Protein AF-N1U2X0-F1 (afdb_monomer_lite)

Organism: NCBI:txid1049986

Sequence (52 aa):
MTEENHCYENYSVAEKINKTLKFEFGLYNTFDYFKEAQTAFNQAVFLYNNVQ

Structure (mmCIF, N/CA/C/O backbone):
data_AF-N1U2X0-F1
#
_entry.id   AF-N1U2X0-F1
#
loop_
_atom_site.group_PDB
_atom_site.id
_atom_site.type_symbol
_atom_site.label_atom_id
_atom_site.label_alt_id
_atom_site.label_comp_id
_atom_site.label_asym_id
_atom_site.label_entity_id
_atom_site.label_seq_id
_atom_site.pdbx_PDB_ins_code
_atom_site.Cartn_x
_atom_site.Cartn_y
_atom_site.Cartn_z
_atom_site.occupancy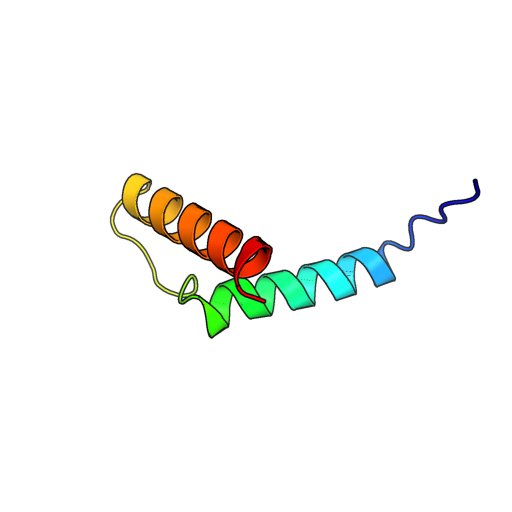
_atom_site.B_iso_or_equiv
_atom_site.auth_seq_id
_atom_site.auth_comp_id
_atom_site.auth_asym_id
_atom_site.auth_atom_id
_atom_site.pdbx_PDB_model_num
ATOM 1 N N . MET A 1 1 ? 3.652 27.341 23.177 1.00 45.41 1 MET A N 1
ATOM 2 C CA . MET A 1 1 ? 4.022 26.696 21.902 1.00 45.41 1 MET A CA 1
ATOM 3 C C . MET A 1 1 ? 5.492 26.339 21.972 1.00 45.41 1 MET A C 1
ATOM 5 O O . MET A 1 1 ? 6.337 27.075 21.490 1.00 45.41 1 MET A O 1
ATOM 9 N N . THR A 1 2 ? 5.797 25.263 22.676 1.00 46.97 2 THR A N 1
ATOM 10 C CA . THR A 1 2 ? 7.105 24.612 22.625 1.00 46.97 2 THR A CA 1
ATOM 11 C C . THR A 1 2 ? 6.820 23.255 22.016 1.00 46.97 2 THR A C 1
ATOM 13 O O . THR A 1 2 ? 6.648 22.274 22.729 1.00 46.97 2 THR A O 1
ATOM 16 N N . GLU A 1 3 ? 6.624 23.236 20.698 1.00 51.78 3 GLU A N 1
ATOM 17 C CA . GLU A 1 3 ? 6.663 21.985 19.948 1.00 51.78 3 GLU A CA 1
ATOM 18 C C . GLU A 1 3 ? 8.136 21.599 19.866 1.00 51.78 3 GLU A C 1
ATOM 20 O O . GLU A 1 3 ? 8.868 21.992 18.958 1.00 51.78 3 GLU A O 1
ATOM 25 N N . GLU A 1 4 ? 8.600 20.895 20.897 1.00 50.44 4 GLU A N 1
ATOM 26 C CA . GLU A 1 4 ? 9.800 20.091 20.767 1.00 50.44 4 GLU A CA 1
ATOM 27 C C . GLU A 1 4 ? 9.521 19.101 19.640 1.00 50.44 4 GLU A C 1
ATOM 29 O O . GLU A 1 4 ? 8.733 18.170 19.784 1.00 50.44 4 GLU A O 1
ATOM 34 N N . ASN A 1 5 ? 10.122 19.350 18.480 1.00 54.91 5 ASN A N 1
ATOM 35 C CA . ASN A 1 5 ? 10.145 18.426 17.363 1.00 54.91 5 ASN A CA 1
ATOM 36 C C . ASN A 1 5 ? 10.977 17.214 17.805 1.00 54.91 5 ASN A C 1
ATOM 38 O O . ASN A 1 5 ? 12.167 17.111 17.501 1.00 54.91 5 ASN A O 1
ATOM 42 N N . HIS A 1 6 ? 10.371 16.334 18.610 1.00 55.69 6 HIS A N 1
ATOM 43 C CA . HIS A 1 6 ? 10.910 15.028 18.949 1.00 55.69 6 HIS A CA 1
ATOM 44 C C . HIS A 1 6 ? 10.952 14.259 17.639 1.00 55.69 6 HIS A C 1
ATOM 46 O O . HIS A 1 6 ? 10.013 13.552 17.277 1.00 55.69 6 HIS A O 1
ATOM 52 N N . CYS A 1 7 ? 12.059 14.401 16.905 1.00 54.66 7 CYS A N 1
ATOM 53 C CA . CYS A 1 7 ? 12.344 13.611 15.712 1.00 54.66 7 CYS A CA 1
ATOM 54 C C . CYS A 1 7 ? 12.066 12.125 15.967 1.00 54.66 7 CYS A C 1
ATOM 56 O O . CYS A 1 7 ? 11.655 11.431 15.053 1.00 54.66 7 CYS A O 1
ATOM 58 N N . TYR A 1 8 ? 12.226 11.655 17.207 1.00 52.12 8 TYR A N 1
ATOM 59 C CA . TYR A 1 8 ? 11.945 10.286 17.623 1.00 52.12 8 TYR A CA 1
ATOM 60 C C . TYR A 1 8 ? 10.451 9.923 17.664 1.00 52.12 8 TYR A C 1
ATOM 62 O O . TYR A 1 8 ? 10.075 8.834 17.231 1.00 52.12 8 TYR A O 1
ATOM 70 N N . GLU A 1 9 ? 9.584 10.821 18.138 1.00 54.94 9 GLU A N 1
ATOM 71 C CA . GLU A 1 9 ? 8.133 10.589 18.170 1.00 54.94 9 GLU A CA 1
ATOM 72 C C . GLU A 1 9 ? 7.534 10.683 16.767 1.00 54.94 9 GLU A C 1
ATOM 74 O O . GLU A 1 9 ? 6.801 9.787 16.348 1.00 54.94 9 GLU A O 1
ATOM 79 N N . ASN A 1 10 ? 7.938 11.694 15.992 1.00 59.69 10 ASN A N 1
ATOM 80 C CA . ASN A 1 10 ? 7.527 11.831 14.596 1.00 59.69 10 ASN A CA 1
ATOM 81 C C . ASN A 1 10 ? 8.047 10.673 13.731 1.00 59.69 10 ASN A C 1
ATOM 83 O O . ASN A 1 10 ? 7.322 10.191 12.863 1.00 59.69 10 ASN A O 1
ATOM 87 N N . TYR A 1 11 ? 9.259 10.171 13.992 1.00 57.06 11 TYR A N 1
ATOM 88 C CA . TYR A 1 11 ? 9.803 8.988 13.322 1.00 57.06 11 TYR A CA 1
ATOM 89 C C . TYR A 1 11 ? 9.041 7.712 13.700 1.00 57.06 11 TYR A C 1
ATOM 91 O O . TYR A 1 11 ? 8.721 6.925 12.818 1.00 57.06 11 TYR A O 1
ATOM 99 N N . SER A 1 12 ? 8.668 7.532 14.972 1.00 63.88 12 SER A N 1
ATOM 100 C CA . SER A 1 12 ? 7.870 6.382 15.428 1.00 63.88 12 SER A CA 1
ATOM 101 C C . SER A 1 12 ? 6.463 6.375 14.817 1.00 63.88 12 SER A C 1
ATOM 103 O O . SER A 1 12 ? 5.993 5.349 14.314 1.00 63.88 12 SER A O 1
ATOM 105 N N . VAL A 1 13 ? 5.806 7.538 14.777 1.00 74.44 13 VAL A N 1
ATOM 106 C CA . VAL A 1 13 ? 4.500 7.704 14.125 1.00 74.44 13 VAL A CA 1
ATOM 107 C C . VAL A 1 13 ? 4.624 7.484 12.614 1.00 74.44 13 VAL A C 1
ATOM 109 O O . VAL A 1 13 ? 3.841 6.723 12.044 1.00 74.44 13 VAL A O 1
ATOM 112 N N . ALA A 1 14 ? 5.641 8.055 11.963 1.00 77.25 14 ALA A N 1
ATOM 113 C CA . ALA A 1 14 ? 5.876 7.880 10.531 1.00 77.25 14 ALA A CA 1
ATOM 114 C C . ALA A 1 14 ? 6.247 6.437 10.157 1.00 77.25 14 ALA A C 1
ATOM 116 O O . ALA A 1 14 ? 5.774 5.933 9.141 1.00 77.25 14 ALA A O 1
ATOM 117 N N . GLU A 1 15 ? 7.046 5.734 10.962 1.00 79.12 15 GLU A N 1
ATOM 118 C CA . GLU A 1 15 ? 7.355 4.315 10.760 1.00 79.12 15 GLU A CA 1
ATOM 119 C C . GLU A 1 15 ? 6.111 3.446 10.906 1.00 79.12 15 GLU A C 1
ATOM 121 O O . GLU A 1 15 ? 5.915 2.517 10.120 1.00 79.12 15 GLU A O 1
ATOM 126 N N . LYS A 1 16 ? 5.256 3.747 11.887 1.00 81.19 16 LYS A N 1
ATOM 127 C CA . LYS A 1 16 ? 3.998 3.029 12.087 1.00 81.19 16 LYS A CA 1
ATOM 128 C C . LYS A 1 16 ? 3.051 3.240 10.905 1.00 81.19 16 LYS A C 1
ATOM 130 O O . LYS A 1 16 ? 2.515 2.262 10.383 1.00 81.19 16 LYS A O 1
ATOM 135 N N . ILE A 1 17 ? 2.913 4.476 10.425 1.00 81.31 17 ILE A N 1
ATOM 136 C CA . ILE A 1 17 ? 2.122 4.799 9.229 1.00 81.31 17 ILE A CA 1
ATOM 137 C C . ILE A 1 17 ? 2.724 4.120 7.991 1.00 81.31 17 ILE A C 1
ATOM 139 O O . ILE A 1 17 ? 2.003 3.473 7.239 1.00 81.31 17 ILE A O 1
ATOM 143 N N . ASN A 1 18 ? 4.047 4.163 7.807 1.00 80.88 18 ASN A N 1
ATOM 144 C CA . ASN A 1 18 ? 4.716 3.494 6.689 1.00 80.88 18 ASN A CA 1
ATOM 145 C C . ASN A 1 18 ? 4.533 1.976 6.716 1.00 80.88 18 ASN A C 1
ATOM 147 O O . ASN A 1 18 ? 4.347 1.373 5.662 1.00 80.88 18 ASN A O 1
ATOM 151 N N . LYS A 1 19 ? 4.586 1.342 7.893 1.00 82.88 19 LYS A N 1
ATOM 152 C CA . LYS A 1 19 ? 4.290 -0.090 8.031 1.00 82.88 19 LYS A CA 1
ATOM 153 C C . LYS A 1 19 ? 2.839 -0.379 7.658 1.00 82.88 19 LYS A C 1
ATOM 155 O O . LYS A 1 19 ? 2.609 -1.270 6.851 1.00 82.88 19 LYS A O 1
ATOM 160 N N . THR A 1 20 ? 1.899 0.411 8.166 1.00 81.88 20 THR A N 1
ATOM 161 C CA . THR A 1 20 ? 0.464 0.285 7.862 1.00 81.88 20 THR A CA 1
ATOM 162 C C . THR A 1 20 ? 0.224 0.393 6.351 1.00 81.88 20 THR A C 1
ATOM 164 O O . THR A 1 20 ? -0.289 -0.529 5.728 1.00 81.88 20 THR A O 1
ATOM 167 N N . LEU A 1 21 ? 0.711 1.458 5.713 1.00 80.56 21 LEU A N 1
ATOM 168 C CA . LEU A 1 21 ? 0.560 1.678 4.272 1.00 80.56 21 LEU A CA 1
ATOM 169 C C . LEU A 1 21 ? 1.235 0.586 3.422 1.00 80.56 21 LEU A C 1
ATOM 171 O O . LEU A 1 21 ? 0.665 0.136 2.430 1.00 80.56 21 LEU A O 1
ATOM 175 N N . LYS A 1 22 ? 2.428 0.111 3.801 1.00 81.25 22 LYS A N 1
ATOM 176 C CA . LYS A 1 22 ? 3.145 -0.925 3.036 1.00 81.25 22 LYS A CA 1
ATOM 177 C C . LYS A 1 22 ? 2.535 -2.314 3.182 1.00 81.25 22 LYS A C 1
ATOM 179 O O . LYS A 1 22 ? 2.403 -3.013 2.181 1.00 81.25 22 LYS A O 1
ATOM 184 N N . PHE A 1 23 ? 2.203 -2.719 4.405 1.00 78.94 23 PHE A N 1
ATOM 185 C CA . PHE A 1 23 ? 1.773 -4.086 4.699 1.00 78.94 23 PHE A CA 1
ATOM 186 C C . PHE A 1 23 ? 0.256 -4.260 4.635 1.00 78.94 23 PHE A C 1
ATOM 188 O O . PHE A 1 23 ? -0.198 -5.253 4.077 1.00 78.94 23 PHE A O 1
ATOM 195 N N . GLU A 1 24 ? -0.529 -3.314 5.157 1.00 75.75 24 GLU A N 1
ATOM 196 C CA . GLU A 1 24 ? -1.994 -3.443 5.203 1.00 75.75 24 GLU A CA 1
ATOM 197 C C . GLU A 1 24 ? -2.647 -3.030 3.882 1.00 75.75 24 GLU A C 1
ATOM 199 O O . GLU A 1 24 ? -3.603 -3.663 3.443 1.00 75.75 24 GLU A O 1
ATOM 204 N N . PHE A 1 25 ? -2.095 -2.020 3.201 1.00 73.44 25 PHE A N 1
ATOM 205 C CA . PHE A 1 25 ? -2.632 -1.523 1.927 1.00 73.44 25 PHE A CA 1
ATOM 206 C C . PHE A 1 25 ? -1.901 -2.055 0.685 1.00 73.44 25 PHE A C 1
ATOM 208 O O . PHE A 1 25 ? -2.133 -1.579 -0.424 1.00 73.44 25 PHE A O 1
ATOM 215 N N . GLY A 1 26 ? -1.019 -3.046 0.844 1.00 69.12 26 GLY A N 1
ATOM 216 C CA . GLY A 1 26 ? -0.399 -3.750 -0.284 1.00 69.12 26 GLY A CA 1
ATOM 217 C C . GLY A 1 26 ? 0.593 -2.924 -1.113 1.00 69.12 26 GLY A C 1
ATOM 218 O O . GLY A 1 26 ? 0.993 -3.364 -2.191 1.00 69.12 26 GLY A O 1
ATOM 219 N N . LEU A 1 27 ? 1.051 -1.764 -0.618 1.00 76.38 27 LEU A N 1
ATOM 220 C CA . LEU A 1 27 ? 2.079 -0.938 -1.278 1.00 76.38 27 LEU A CA 1
ATOM 221 C C . LEU A 1 2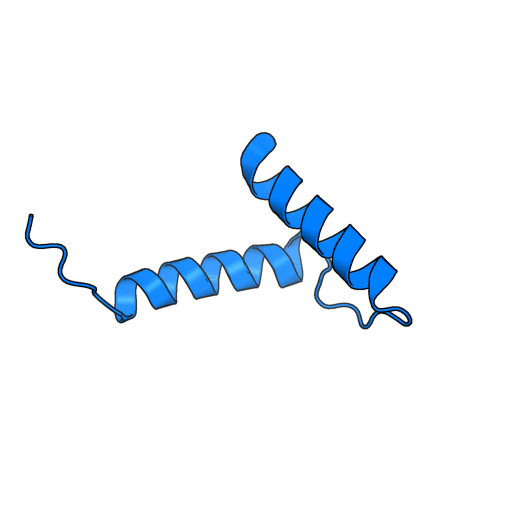7 ? 3.493 -1.550 -1.216 1.00 76.38 27 LEU A C 1
ATOM 223 O O . LEU A 1 27 ? 4.458 -0.916 -1.636 1.00 76.38 27 LEU A O 1
ATOM 227 N N . TYR A 1 28 ? 3.642 -2.766 -0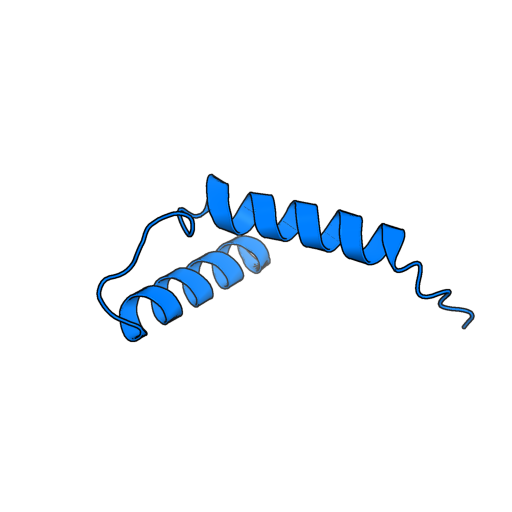.682 1.00 71.12 28 TYR A N 1
ATOM 228 C CA . TYR A 1 28 ? 4.884 -3.539 -0.769 1.00 71.12 28 TYR A CA 1
ATOM 229 C C . TYR A 1 28 ? 5.166 -4.057 -2.192 1.00 71.12 28 TYR A C 1
ATOM 231 O O . TYR A 1 28 ? 6.316 -4.347 -2.523 1.00 71.12 28 TYR A O 1
ATOM 239 N N . ASN A 1 29 ? 4.138 -4.168 -3.037 1.00 73.31 29 ASN A N 1
ATOM 240 C CA . ASN A 1 29 ? 4.291 -4.703 -4.385 1.00 73.31 29 ASN A CA 1
ATOM 241 C C . ASN A 1 29 ? 5.047 -3.741 -5.309 1.00 73.31 29 ASN A C 1
ATOM 243 O O . ASN A 1 29 ? 4.951 -2.517 -5.204 1.00 73.31 29 ASN A O 1
ATOM 247 N N . THR A 1 30 ? 5.800 -4.316 -6.244 1.00 77.88 30 THR A N 1
ATOM 248 C CA . THR A 1 30 ? 6.435 -3.567 -7.329 1.00 77.88 30 THR A CA 1
ATOM 249 C C . THR A 1 30 ? 5.384 -3.304 -8.404 1.00 77.88 30 THR A C 1
ATOM 251 O O . THR A 1 30 ? 4.726 -4.236 -8.856 1.00 77.88 30 THR A O 1
ATOM 254 N N . PHE A 1 31 ? 5.194 -2.039 -8.774 1.00 82.31 31 PHE A N 1
ATOM 255 C CA . PHE A 1 31 ? 4.268 -1.647 -9.837 1.00 82.31 31 PHE A CA 1
ATOM 256 C C . PHE A 1 31 ? 5.031 -1.488 -11.150 1.00 82.31 31 PHE A C 1
ATOM 258 O O . PHE A 1 31 ? 6.108 -0.887 -11.162 1.00 82.31 31 PHE A O 1
ATOM 265 N N . ASP A 1 32 ? 4.446 -1.956 -12.249 1.00 84.50 32 ASP A N 1
ATOM 266 C CA . ASP A 1 32 ? 5.047 -1.841 -13.582 1.00 84.50 32 ASP A CA 1
ATOM 267 C C . ASP A 1 32 ? 4.977 -0.402 -14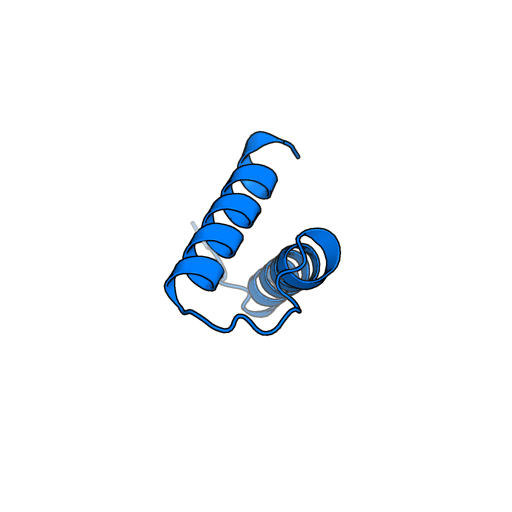.120 1.00 84.50 32 ASP A C 1
ATOM 269 O O . ASP A 1 32 ? 5.839 0.036 -14.887 1.00 84.50 32 ASP A O 1
ATOM 273 N N . TYR A 1 33 ? 3.979 0.371 -13.673 1.00 87.50 33 TYR A N 1
ATOM 274 C CA . TYR A 1 33 ? 3.756 1.746 -14.111 1.00 87.50 33 TYR A CA 1
ATOM 275 C C . TYR A 1 33 ? 3.616 2.726 -12.945 1.00 87.50 33 TYR A C 1
ATOM 277 O O . TYR A 1 33 ? 2.869 2.514 -11.989 1.00 87.50 33 TYR A O 1
ATOM 285 N N . PHE A 1 34 ? 4.248 3.896 -13.086 1.00 86.06 34 PHE A N 1
ATOM 286 C CA . PHE A 1 34 ? 4.171 4.980 -12.098 1.00 86.06 34 PHE A CA 1
ATOM 287 C C . PHE A 1 34 ? 2.729 5.422 -11.800 1.00 86.06 34 PHE A C 1
ATOM 289 O O . PHE A 1 34 ? 2.388 5.749 -10.665 1.00 86.06 34 PHE A O 1
ATOM 296 N N . LYS A 1 35 ? 1.857 5.405 -12.814 1.00 88.62 35 LYS A N 1
ATOM 297 C CA . LYS A 1 35 ? 0.451 5.801 -12.673 1.00 88.62 35 LYS A CA 1
ATOM 298 C C . LYS A 1 35 ? -0.344 4.837 -11.788 1.00 88.62 35 LYS A C 1
ATOM 300 O O . LYS A 1 35 ? -1.225 5.274 -11.049 1.00 88.62 35 LYS A O 1
ATOM 305 N N . GLU A 1 36 ? -0.025 3.548 -11.839 1.00 85.06 36 GLU A N 1
ATOM 306 C CA . GLU A 1 36 ? -0.648 2.532 -10.987 1.00 85.06 36 GLU A CA 1
ATOM 307 C C . GLU A 1 36 ? -0.173 2.688 -9.545 1.00 85.06 36 GLU A C 1
ATOM 309 O O . GLU A 1 36 ? -1.005 2.769 -8.644 1.00 85.06 36 GLU A O 1
ATOM 314 N N . ALA A 1 37 ? 1.136 2.877 -9.344 1.00 85.88 37 ALA A N 1
ATOM 315 C CA . ALA A 1 37 ? 1.707 3.163 -8.029 1.00 85.88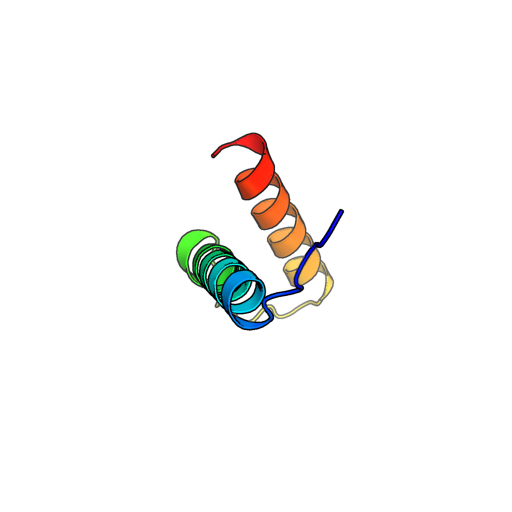 37 ALA A CA 1
ATOM 316 C C . ALA A 1 37 ? 1.081 4.413 -7.388 1.00 85.88 37 ALA A C 1
ATOM 318 O O . ALA A 1 37 ? 0.688 4.392 -6.224 1.00 85.88 37 ALA A O 1
ATOM 319 N N . GLN A 1 38 ? 0.931 5.496 -8.159 1.00 87.69 38 GLN A N 1
ATOM 320 C CA . GLN A 1 38 ? 0.303 6.731 -7.686 1.00 87.69 38 GLN A CA 1
ATOM 321 C C . GLN A 1 38 ? -1.174 6.519 -7.319 1.00 87.69 38 GLN A C 1
ATOM 323 O O . GLN A 1 38 ? -1.647 7.054 -6.318 1.00 87.69 38 GLN A O 1
ATOM 328 N N . THR A 1 39 ? -1.901 5.728 -8.110 1.00 88.38 39 THR A N 1
ATOM 329 C CA . THR A 1 39 ? -3.319 5.432 -7.859 1.00 88.38 39 THR A CA 1
ATOM 330 C C . THR A 1 39 ? -3.489 4.602 -6.589 1.00 88.38 39 THR A C 1
ATOM 332 O O . THR A 1 39 ? -4.279 4.977 -5.724 1.00 88.38 39 THR A O 1
ATOM 335 N N . ALA A 1 40 ? -2.705 3.531 -6.444 1.00 85.88 40 ALA A N 1
ATOM 336 C CA . ALA A 1 40 ? -2.702 2.678 -5.260 1.00 85.88 40 ALA A CA 1
ATOM 337 C C . ALA A 1 40 ? -2.322 3.467 -3.998 1.00 85.88 40 ALA A C 1
ATOM 339 O O . ALA A 1 40 ? -2.966 3.330 -2.960 1.00 85.88 40 ALA A O 1
ATOM 340 N N . PHE A 1 41 ? -1.329 4.357 -4.098 1.00 86.31 41 PHE A N 1
ATOM 341 C CA . PHE A 1 41 ? -0.931 5.228 -2.995 1.00 86.31 41 PHE A CA 1
ATOM 342 C C . PHE A 1 41 ? -2.063 6.170 -2.569 1.00 86.31 41 PHE A C 1
ATOM 344 O O . PHE A 1 41 ? -2.399 6.240 -1.389 1.00 86.31 41 PHE A O 1
ATOM 351 N N . ASN A 1 42 ? -2.698 6.853 -3.524 1.00 87.69 42 ASN A N 1
ATOM 352 C CA . ASN A 1 42 ? -3.808 7.760 -3.228 1.00 87.69 42 ASN A CA 1
ATOM 353 C C . ASN A 1 42 ? -5.002 7.027 -2.600 1.00 87.69 42 ASN A C 1
ATOM 355 O O . ASN A 1 42 ? -5.633 7.556 -1.687 1.00 87.69 42 ASN A O 1
ATOM 359 N N . GLN A 1 43 ? -5.295 5.806 -3.054 1.00 85.31 43 GLN A N 1
ATOM 360 C CA . GLN A 1 43 ? -6.336 4.962 -2.464 1.00 85.31 43 GLN A CA 1
ATOM 361 C C . GLN A 1 43 ? -5.987 4.545 -1.032 1.00 85.31 43 GLN A C 1
ATOM 363 O O . GLN A 1 43 ? -6.833 4.663 -0.150 1.00 85.31 43 GLN A O 1
ATOM 368 N N . ALA A 1 44 ? -4.747 4.1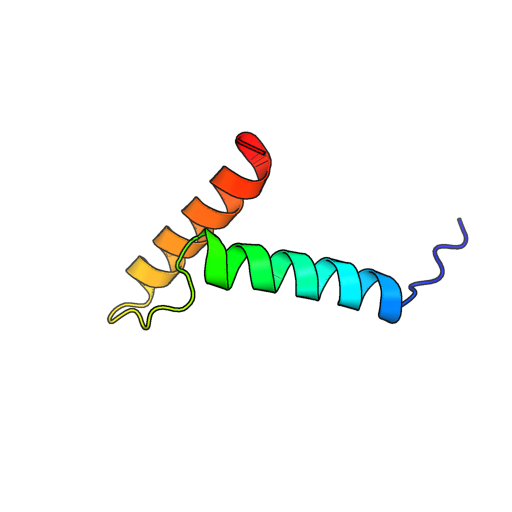24 -0.781 1.00 85.44 44 ALA A N 1
ATOM 369 C CA . ALA A 1 44 ? -4.284 3.754 0.554 1.00 85.44 44 ALA A CA 1
ATOM 370 C C . ALA A 1 44 ? -4.382 4.931 1.539 1.00 85.44 44 ALA A C 1
ATOM 372 O O . ALA A 1 44 ? -4.915 4.781 2.636 1.00 85.44 44 ALA A O 1
ATOM 373 N N . VAL A 1 45 ? -3.945 6.125 1.124 1.00 85.75 45 VAL A N 1
ATOM 374 C CA . VAL A 1 45 ? -4.052 7.351 1.934 1.00 85.75 45 VAL A CA 1
ATOM 375 C C . VAL A 1 45 ? -5.514 7.726 2.184 1.00 85.75 45 VAL A C 1
ATOM 377 O O . VAL A 1 45 ? -5.874 8.106 3.297 1.00 85.75 45 VAL A O 1
ATOM 380 N N . PHE A 1 46 ? -6.376 7.608 1.172 1.00 86.75 46 PHE A N 1
ATOM 381 C CA . PHE A 1 46 ? -7.801 7.885 1.327 1.00 86.75 46 PHE A CA 1
ATOM 382 C C . PHE A 1 46 ? -8.463 6.936 2.332 1.00 86.75 46 PHE A C 1
ATOM 384 O O . PHE A 1 46 ? -9.189 7.400 3.210 1.00 86.75 46 PHE A O 1
ATOM 391 N N . LEU A 1 47 ? -8.194 5.632 2.229 1.00 83.38 47 LEU A N 1
ATOM 392 C CA . LEU A 1 47 ? -8.744 4.623 3.133 1.00 83.38 47 LEU A CA 1
ATOM 393 C C . LEU A 1 47 ? -8.249 4.823 4.568 1.00 83.38 47 LEU A C 1
ATOM 395 O O . LEU A 1 47 ? -9.066 4.824 5.482 1.00 83.38 47 LEU A O 1
ATOM 399 N N . TYR A 1 48 ? -6.950 5.076 4.755 1.00 82.75 48 TYR A N 1
ATOM 400 C CA . TYR A 1 48 ? -6.377 5.384 6.068 1.00 82.75 48 TYR A CA 1
ATOM 401 C C . TYR A 1 48 ? -7.062 6.592 6.730 1.00 82.75 48 TYR A C 1
ATOM 403 O O . TYR A 1 48 ? -7.373 6.553 7.913 1.00 82.75 48 TYR A O 1
ATOM 411 N N . ASN A 1 49 ? -7.349 7.650 5.965 1.00 80.94 49 ASN A N 1
ATOM 412 C CA . ASN A 1 49 ? -7.930 8.880 6.512 1.00 80.94 49 ASN A CA 1
ATOM 413 C C . ASN A 1 49 ? -9.459 8.850 6.703 1.00 80.94 49 ASN A C 1
ATOM 415 O O . ASN A 1 49 ? -9.969 9.664 7.467 1.00 80.94 49 ASN A O 1
ATOM 419 N N . ASN A 1 50 ? -10.200 8.006 5.972 1.00 81.69 50 ASN A N 1
ATOM 420 C CA . ASN A 1 50 ? -11.675 8.051 5.953 1.00 81.69 50 ASN A CA 1
ATOM 421 C C . ASN A 1 50 ? -12.360 6.797 6.512 1.00 81.69 50 ASN A C 1
ATOM 423 O O . ASN A 1 50 ? -13.549 6.859 6.815 1.00 81.69 50 ASN A O 1
ATOM 427 N N . VAL A 1 51 ? -11.666 5.658 6.576 1.00 71.94 51 VAL A N 1
ATOM 428 C CA . VAL A 1 51 ? -12.269 4.366 6.953 1.00 71.94 51 VAL A CA 1
ATOM 429 C C . VAL A 1 51 ? -11.787 3.872 8.321 1.00 71.94 51 VAL A C 1
ATOM 431 O O . VAL A 1 51 ? -12.452 3.022 8.910 1.00 71.94 51 VAL A O 1
ATOM 434 N N . GLN A 1 52 ? -10.666 4.392 8.831 1.00 55.56 52 GLN A N 1
ATOM 435 C CA . GLN A 1 52 ? -10.105 4.014 10.131 1.00 55.56 52 GLN A CA 1
ATOM 436 C C . GLN A 1 52 ? -10.709 4.801 11.299 1.00 55.56 52 GLN A C 1
ATOM 438 O O . GLN A 1 52 ? -11.011 6.002 11.119 1.00 55.56 52 GLN A O 1
#

pLDDT: mean 74.61, std 12.88, range [45.41, 88.62]

Radius of gyration: 13.86 Å; chains: 1; bounding box: 25×31×37 Å

Foldseek 3Di:
DPPPPPVVVVVVVVVVLVCCLVPVLVLVDDDPDPVVNVVSSVVSVCCVVPVD

Secondary structure (DSSP, 8-state):
------HHHHHHHHHHHHHIIIIIS-TTSPPSSHHHHHHHHHHHHHHHHHT-